Protein AF-A0A5K1GPS5-F1 (afdb_monomer_lite)

Sequence (50 aa):
VLCRALGGKTGRAAGGWDIGVTSVKILPSASLPAHGIPSSISVIECHRDE

Radius of gyration: 13.65 Å; chains: 1; bounding box: 25×28×26 Å

Structure (mmCIF, N/CA/C/O backbone):
data_AF-A0A5K1GPS5-F1
#
_entry.id   AF-A0A5K1GPS5-F1
#
loop_
_atom_site.group_PDB
_atom_site.id
_atom_site.type_symbol
_atom_site.label_atom_id
_atom_site.label_alt_id
_atom_site.label_comp_id
_atom_site.label_asym_id
_atom_site.label_entity_id
_atom_site.label_seq_id
_atom_site.pdbx_PDB_ins_code
_atom_site.Cartn_x
_atom_site.Cartn_y
_atom_site.Cartn_z
_atom_site.occupancy
_atom_site.B_iso_or_equiv
_atom_site.auth_seq_id
_atom_site.auth_comp_id
_atom_site.auth_asym_id
_atom_site.auth_atom_id
_atom_site.pdbx_PDB_model_num
ATOM 1 N N . VAL A 1 1 ? -8.020 -9.696 1.904 1.00 92.06 1 VAL A N 1
ATOM 2 C CA . VAL A 1 1 ? -8.435 -11.111 1.662 1.00 92.06 1 VAL A CA 1
ATOM 3 C C . VAL A 1 1 ? -7.248 -12.066 1.681 1.00 92.06 1 VAL A C 1
ATOM 5 O O . VAL A 1 1 ? -7.263 -12.977 2.498 1.0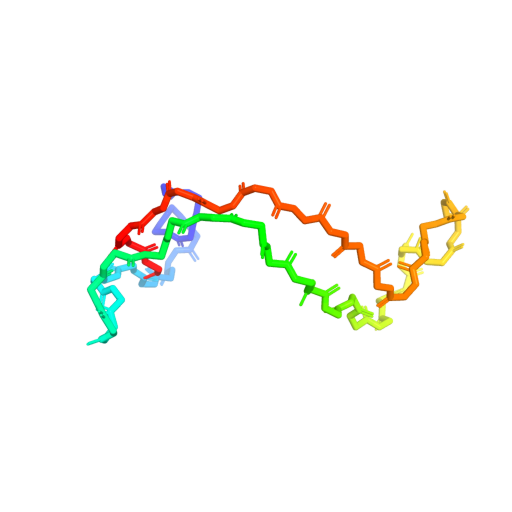0 92.06 1 VAL A O 1
ATOM 8 N N . LEU A 1 2 ? -6.216 -11.841 0.857 1.00 96.31 2 LEU A N 1
ATOM 9 C CA . LEU A 1 2 ? -5.020 -12.694 0.803 1.00 96.31 2 LEU A CA 1
ATOM 10 C C . LEU A 1 2 ? -4.344 -12.882 2.172 1.00 96.31 2 LEU A C 1
ATOM 12 O O . LEU A 1 2 ? -4.102 -14.014 2.569 1.00 96.31 2 LEU A O 1
ATOM 16 N N . CYS A 1 3 ? -4.130 -11.791 2.919 1.00 95.88 3 CYS A N 1
ATOM 17 C CA . CYS A 1 3 ? -3.534 -11.841 4.260 1.00 95.88 3 CYS A CA 1
ATOM 18 C C . CYS A 1 3 ? -4.255 -12.849 5.174 1.00 95.88 3 CYS A C 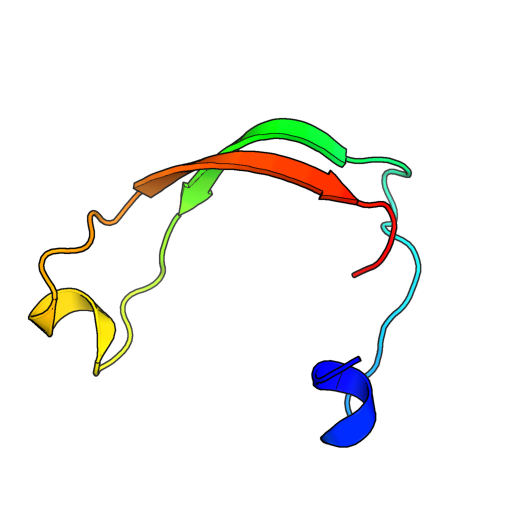1
ATOM 20 O O . CYS A 1 3 ? -3.630 -13.763 5.704 1.00 95.88 3 CYS A O 1
ATOM 22 N N . ARG A 1 4 ? -5.591 -12.759 5.272 1.00 95.94 4 ARG A N 1
ATOM 23 C CA . ARG A 1 4 ? -6.406 -13.689 6.072 1.00 95.94 4 ARG A CA 1
ATOM 24 C C . ARG A 1 4 ? -6.349 -15.130 5.567 1.00 95.94 4 ARG A C 1
ATOM 26 O O . ARG A 1 4 ? -6.304 -16.047 6.378 1.00 95.94 4 ARG A O 1
ATOM 33 N N . ALA A 1 5 ? -6.344 -15.338 4.250 1.00 97.88 5 ALA A N 1
ATOM 34 C CA . ALA A 1 5 ? -6.271 -16.679 3.666 1.00 97.88 5 ALA A CA 1
ATOM 35 C C . ALA A 1 5 ? -4.950 -17.395 4.001 1.00 97.88 5 ALA A C 1
ATOM 37 O O . ALA A 1 5 ? -4.930 -18.613 4.129 1.00 97.88 5 ALA A O 1
ATOM 38 N N . LEU A 1 6 ? -3.868 -16.635 4.192 1.00 98.12 6 LEU A N 1
ATOM 39 C CA . LEU A 1 6 ? -2.550 -17.142 4.582 1.00 98.12 6 LEU A CA 1
ATOM 40 C C . LEU A 1 6 ? -2.335 -17.173 6.111 1.00 98.12 6 LEU A C 1
ATOM 42 O O . LEU A 1 6 ? -1.206 -17.333 6.565 1.00 98.12 6 LEU A O 1
ATOM 46 N N . GLY A 1 7 ? -3.395 -17.009 6.915 1.00 98.06 7 GLY A N 1
ATOM 47 C CA . GLY A 1 7 ? -3.328 -17.039 8.385 1.00 98.06 7 GLY A CA 1
ATOM 48 C C . GLY A 1 7 ? -2.935 -15.713 9.051 1.00 98.06 7 GLY A C 1
ATOM 49 O O . GLY A 1 7 ? -2.741 -15.666 10.265 1.00 98.06 7 GLY A O 1
ATOM 50 N N . GLY A 1 8 ? -2.827 -14.631 8.279 1.00 97.56 8 GLY A N 1
ATOM 51 C CA . GLY A 1 8 ? -2.591 -13.282 8.785 1.00 97.56 8 GLY A CA 1
ATOM 52 C C . GLY A 1 8 ? -3.852 -12.594 9.319 1.00 97.56 8 GLY A C 1
ATOM 53 O O . GLY A 1 8 ? -4.956 -13.147 9.324 1.00 97.56 8 GLY A O 1
ATOM 54 N N . LYS A 1 9 ? -3.690 -11.348 9.773 1.00 96.19 9 LYS A N 1
ATOM 55 C CA . LYS A 1 9 ? -4.769 -10.507 10.312 1.00 96.19 9 LYS A CA 1
ATOM 56 C C . LYS A 1 9 ? -5.005 -9.309 9.396 1.00 96.19 9 LYS A C 1
ATOM 58 O O . LYS A 1 9 ? -4.079 -8.826 8.760 1.00 96.19 9 LYS A O 1
ATOM 63 N N . THR A 1 10 ? -6.248 -8.850 9.355 1.00 96.12 10 THR A N 1
ATOM 64 C CA . THR A 1 10 ? -6.643 -7.589 8.718 1.00 96.12 10 THR A CA 1
ATOM 65 C C . THR A 1 10 ? -7.604 -6.894 9.675 1.00 96.12 10 THR A C 1
ATOM 67 O O . THR A 1 10 ? -8.511 -7.550 10.199 1.00 96.12 10 THR A O 1
ATOM 70 N N . GLY A 1 11 ? -7.403 -5.609 9.923 1.00 95.62 11 GLY A N 1
ATOM 71 C CA . GLY A 1 11 ? -8.197 -4.757 10.797 1.00 95.62 11 GLY A CA 1
ATOM 72 C C . GLY A 1 11 ? -8.600 -3.465 10.098 1.00 95.62 11 GLY A C 1
ATOM 73 O O . GLY A 1 11 ? -8.581 -3.380 8.876 1.00 95.62 11 GLY A O 1
ATOM 74 N N . ARG A 1 12 ? -9.022 -2.474 10.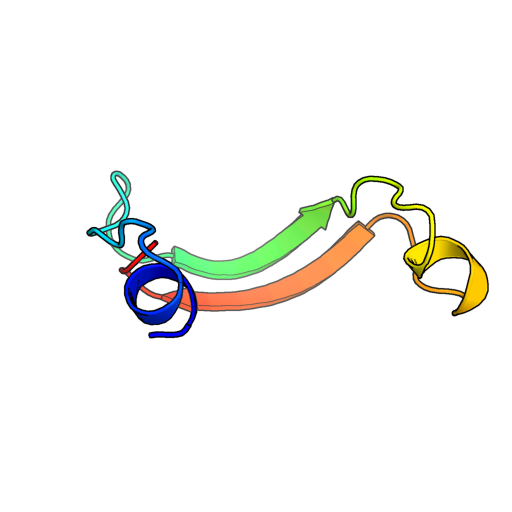886 1.00 96.50 12 ARG A N 1
ATOM 75 C CA . ARG A 1 12 ? -9.199 -1.102 10.399 1.00 96.50 12 ARG A CA 1
ATOM 76 C C . ARG A 1 12 ? -7.933 -0.311 10.684 1.00 96.50 12 ARG A C 1
ATOM 78 O O . ARG A 1 12 ? -7.407 -0.442 11.788 1.00 96.50 12 ARG A O 1
ATOM 85 N N . ALA A 1 13 ? -7.550 0.549 9.749 1.00 94.44 13 ALA A N 1
ATOM 86 C CA . ALA A 1 13 ? -6.449 1.474 9.930 1.00 94.44 13 ALA A CA 1
ATOM 87 C C . ALA A 1 13 ? -6.697 2.391 11.131 1.00 94.44 13 ALA A C 1
ATOM 89 O O . ALA A 1 13 ? -7.804 2.915 11.321 1.00 94.44 13 ALA A O 1
ATOM 90 N N . ALA A 1 14 ? -5.663 2.580 11.954 1.00 93.94 14 ALA A N 1
ATOM 91 C CA . ALA A 1 14 ? -5.754 3.386 13.173 1.00 93.94 14 ALA A CA 1
ATOM 92 C C . ALA A 1 14 ? -6.120 4.855 12.878 1.00 93.94 14 ALA A C 1
ATOM 94 O O . ALA A 1 14 ? -6.835 5.480 13.661 1.00 93.94 14 ALA A O 1
ATOM 95 N N . GLY A 1 15 ? -5.674 5.381 11.730 1.00 93.50 15 GLY A N 1
ATOM 96 C CA . GLY A 1 15 ? -5.962 6.739 11.258 1.00 93.50 15 GLY A CA 1
ATOM 97 C C . GLY A 1 15 ? -7.345 6.922 10.622 1.00 93.50 15 GLY A C 1
ATOM 98 O O . GLY A 1 15 ? -7.756 8.050 10.360 1.00 93.50 15 GLY A O 1
ATOM 99 N N . GLY A 1 16 ? -8.103 5.844 10.408 1.00 95.38 16 GLY A N 1
ATOM 100 C CA . GLY A 1 16 ? -9.369 5.901 9.688 1.00 95.38 16 GLY A CA 1
ATOM 101 C C . GLY A 1 16 ? -9.188 5.664 8.193 1.00 95.38 16 GLY A C 1
ATOM 102 O O . GLY A 1 16 ? -8.772 4.582 7.808 1.00 95.38 16 GLY A O 1
ATOM 103 N N . TRP A 1 17 ? -9.644 6.600 7.363 1.00 96.75 17 TRP A N 1
ATOM 104 C CA . TRP A 1 17 ? -9.566 6.474 5.906 1.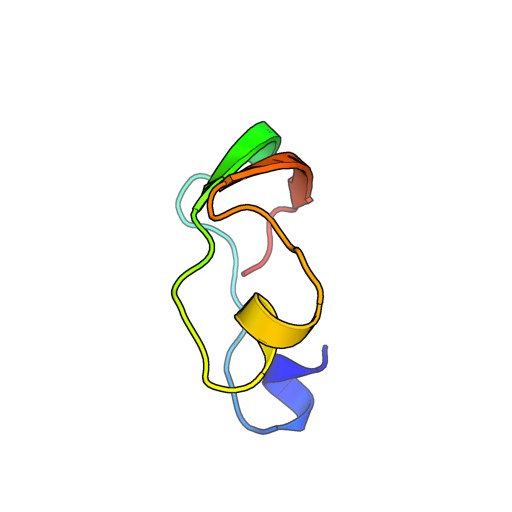00 96.75 17 TRP A CA 1
ATOM 105 C C . TRP A 1 17 ? -8.279 7.105 5.386 1.00 96.75 17 TRP A C 1
ATOM 107 O O . TRP A 1 17 ? -8.067 8.296 5.607 1.00 96.75 17 TRP A O 1
ATOM 117 N N . ASP A 1 18 ? -7.514 6.335 4.621 1.00 95.25 18 ASP A N 1
ATOM 118 C CA . ASP A 1 18 ? -6.387 6.825 3.835 1.00 95.25 18 ASP A CA 1
ATOM 119 C C . ASP A 1 18 ? -6.865 7.019 2.391 1.00 95.25 18 ASP A C 1
ATOM 121 O O . ASP A 1 18 ? -7.187 6.058 1.685 1.00 95.25 18 ASP A O 1
ATOM 125 N N . ILE A 1 19 ? -7.018 8.287 1.984 1.00 96.88 19 ILE A N 1
ATOM 126 C CA . ILE A 1 19 ? -7.531 8.687 0.666 1.00 96.88 19 ILE A CA 1
ATOM 127 C C . ILE A 1 19 ? -6.655 9.804 0.102 1.00 96.88 19 ILE A C 1
ATOM 129 O O . ILE A 1 19 ? -6.616 10.903 0.657 1.00 96.88 19 ILE A O 1
ATOM 133 N N . GLY A 1 20 ? -6.006 9.561 -1.035 1.00 97.31 20 GLY A N 1
ATOM 134 C CA . GLY A 1 20 ? -5.226 10.585 -1.729 1.00 97.31 20 GLY A CA 1
ATOM 135 C C . GLY A 1 20 ? -3.994 10.044 -2.437 1.00 97.31 20 GLY A C 1
ATOM 136 O O . GLY A 1 20 ? -3.855 8.843 -2.641 1.00 97.31 20 GLY A O 1
ATOM 137 N N . VAL A 1 21 ? -3.109 10.956 -2.845 1.00 98.00 21 VAL A N 1
ATOM 138 C CA . VAL A 1 21 ? -1.813 10.595 -3.432 1.00 98.00 21 VAL A CA 1
ATOM 139 C C . VAL A 1 21 ? -0.791 10.426 -2.311 1.00 98.00 21 VAL A C 1
ATOM 141 O O . VAL A 1 21 ? -0.447 11.401 -1.643 1.00 98.00 21 VAL A O 1
ATOM 144 N N . THR A 1 22 ? -0.268 9.212 -2.162 1.00 96.62 22 THR A N 1
ATOM 145 C CA . THR A 1 22 ? 0.733 8.855 -1.152 1.00 96.62 22 THR A CA 1
ATOM 146 C C . THR A 1 22 ? 2.032 8.433 -1.830 1.00 96.62 22 THR A C 1
ATOM 148 O O . THR A 1 22 ? 2.032 7.663 -2.790 1.00 96.62 22 THR A O 1
ATOM 151 N N . SER A 1 23 ? 3.163 8.940 -1.332 1.00 96.56 23 SER A N 1
ATOM 152 C CA . SER A 1 23 ? 4.485 8.457 -1.743 1.00 96.56 23 SER A CA 1
ATOM 153 C C . SER A 1 23 ? 4.887 7.270 -0.873 1.00 96.56 23 SER A C 1
ATOM 155 O O . SER A 1 23 ? 5.097 7.428 0.332 1.00 96.56 23 SER A O 1
ATOM 157 N N . VAL A 1 24 ? 5.006 6.089 -1.479 1.00 93.81 24 VAL A N 1
ATOM 158 C CA . VAL A 1 24 ? 5.376 4.850 -0.786 1.00 93.81 24 VAL A CA 1
ATOM 159 C C . VAL A 1 24 ? 6.810 4.459 -1.116 1.00 93.81 24 VAL A C 1
ATOM 161 O O . VAL A 1 24 ? 7.241 4.500 -2.271 1.00 93.81 24 VAL A O 1
ATOM 164 N N . LYS A 1 25 ? 7.558 4.066 -0.081 1.00 92.81 25 LYS A N 1
ATOM 165 C CA . LYS A 1 25 ? 8.930 3.564 -0.209 1.00 92.81 25 LYS A CA 1
ATOM 166 C C . LYS A 1 25 ? 8.906 2.054 -0.384 1.00 92.81 25 LYS A C 1
ATOM 168 O O . LYS A 1 25 ? 8.331 1.340 0.434 1.00 92.81 25 LYS A O 1
ATOM 173 N N . ILE A 1 26 ? 9.580 1.569 -1.416 1.00 87.75 26 ILE A N 1
ATOM 174 C CA . ILE A 1 26 ? 9.708 0.144 -1.698 1.00 87.75 26 ILE A CA 1
ATOM 175 C C . ILE A 1 26 ? 10.999 -0.349 -1.053 1.00 87.75 26 ILE A C 1
ATOM 177 O O . ILE A 1 26 ? 12.098 0.059 -1.433 1.00 87.75 26 ILE A O 1
ATOM 181 N N . LEU A 1 27 ? 10.865 -1.224 -0.055 1.00 84.94 27 LEU A N 1
ATOM 182 C CA . LEU A 1 27 ? 12.022 -1.871 0.552 1.00 84.94 27 LEU A CA 1
ATOM 183 C C . LEU A 1 27 ? 12.640 -2.875 -0.434 1.00 84.94 27 LEU A C 1
ATOM 185 O O . LEU A 1 27 ? 11.900 -3.606 -1.100 1.00 84.94 27 LEU A O 1
ATOM 189 N N . PRO A 1 28 ? 13.980 -2.948 -0.526 1.00 77.88 28 PRO A N 1
ATOM 190 C CA . PRO A 1 28 ? 14.639 -3.916 -1.389 1.00 77.88 28 PRO A CA 1
ATOM 191 C C . PRO A 1 28 ? 14.249 -5.344 -0.995 1.00 77.88 28 PRO A C 1
ATOM 193 O O . PRO A 1 28 ? 14.460 -5.767 0.140 1.00 77.88 28 PRO A O 1
ATOM 196 N N . SER A 1 29 ? 13.712 -6.101 -1.946 1.00 77.81 29 SER A N 1
ATOM 197 C CA . SER A 1 29 ? 13.587 -7.555 -1.853 1.00 77.81 29 SER A CA 1
ATOM 198 C C . SER A 1 29 ? 14.406 -8.190 -2.972 1.00 77.81 29 SER A C 1
ATOM 200 O O . SER A 1 29 ? 14.721 -7.530 -3.960 1.00 77.81 29 SER A O 1
ATOM 202 N N . ALA A 1 30 ? 14.751 -9.472 -2.846 1.00 62.38 30 ALA A N 1
ATOM 203 C CA . ALA A 1 30 ? 15.587 -10.155 -3.835 1.00 62.38 30 ALA A CA 1
ATOM 204 C C . ALA A 1 30 ? 15.008 -10.139 -5.270 1.00 62.38 30 ALA A C 1
ATOM 206 O O . ALA A 1 30 ? 15.757 -10.319 -6.224 1.00 62.38 30 ALA A O 1
ATOM 207 N N . SER A 1 31 ? 13.699 -9.907 -5.442 1.00 66.19 31 SER A N 1
ATOM 208 C CA . SER A 1 31 ? 13.017 -9.958 -6.741 1.00 66.19 31 SER A CA 1
ATOM 209 C C . SER A 1 31 ? 12.674 -8.595 -7.352 1.00 66.19 31 SER A C 1
ATOM 211 O O . SER A 1 31 ? 12.490 -8.510 -8.564 1.0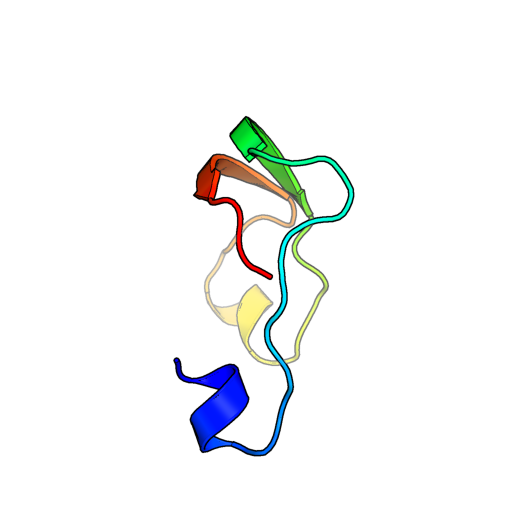0 66.19 31 SER A O 1
ATOM 213 N N . LEU A 1 32 ? 12.576 -7.519 -6.569 1.00 64.25 32 LEU A N 1
ATOM 214 C CA . LEU A 1 32 ? 12.065 -6.229 -7.061 1.00 64.25 32 LEU A CA 1
ATOM 215 C C . LEU A 1 32 ? 13.066 -5.419 -7.916 1.00 64.25 32 LEU A C 1
ATOM 217 O O . LEU A 1 32 ? 12.655 -4.921 -8.966 1.00 64.25 32 LEU A O 1
ATOM 221 N N . PRO A 1 33 ? 14.369 -5.322 -7.568 1.00 59.62 33 PRO A N 1
ATOM 222 C CA . PRO A 1 33 ? 15.349 -4.565 -8.354 1.00 59.62 33 PRO A CA 1
ATOM 223 C C . PRO A 1 33 ? 15.523 -5.085 -9.785 1.00 59.62 33 PRO A C 1
ATOM 225 O O . PRO A 1 33 ? 15.821 -4.310 -10.689 1.00 59.62 33 PRO A O 1
ATOM 228 N N . ALA A 1 34 ? 15.288 -6.383 -10.008 1.00 64.69 34 ALA A N 1
ATOM 229 C CA . ALA A 1 34 ? 15.405 -7.014 -11.323 1.00 64.69 34 ALA A CA 1
ATOM 230 C C . ALA A 1 34 ? 14.415 -6.455 -12.363 1.00 64.69 34 ALA A C 1
ATOM 232 O O . ALA A 1 34 ? 14.617 -6.640 -13.559 1.00 64.69 34 ALA A O 1
ATOM 233 N N . HIS A 1 35 ? 13.366 -5.757 -11.920 1.00 73.44 35 HIS A N 1
ATOM 234 C CA . HIS A 1 35 ? 12.282 -5.278 -12.776 1.00 73.44 35 HIS A CA 1
ATOM 235 C C . HIS A 1 35 ? 12.337 -3.765 -13.048 1.00 73.44 35 HIS A C 1
ATOM 237 O O . HIS A 1 35 ? 11.394 -3.217 -13.610 1.00 73.44 35 HIS A O 1
ATOM 243 N N . GLY A 1 36 ? 13.412 -3.070 -12.646 1.00 81.62 36 GLY A N 1
ATOM 244 C CA . GLY A 1 36 ? 13.558 -1.625 -12.879 1.00 81.62 36 GLY A CA 1
ATOM 245 C C . GLY A 1 36 ? 12.567 -0.756 -12.095 1.00 81.62 36 GLY A C 1
ATOM 246 O O . GLY A 1 36 ? 12.314 0.387 -12.470 1.00 81.62 36 GLY A O 1
ATOM 247 N N . ILE A 1 37 ? 11.990 -1.290 -11.016 1.00 82.31 37 ILE A N 1
ATOM 248 C CA . ILE A 1 37 ? 11.031 -0.569 -10.175 1.00 82.31 37 ILE A CA 1
ATOM 249 C C . ILE A 1 37 ? 11.798 0.442 -9.302 1.00 82.31 37 ILE A C 1
ATOM 251 O O . ILE A 1 37 ? 12.759 0.052 -8.631 1.00 82.31 37 ILE A O 1
ATOM 255 N N . PRO A 1 38 ? 11.404 1.731 -9.280 1.00 88.44 38 PRO A N 1
ATOM 256 C CA . PRO A 1 38 ? 12.071 2.737 -8.460 1.00 88.44 38 PRO A CA 1
ATOM 257 C C . PRO A 1 38 ? 11.850 2.476 -6.964 1.00 88.44 38 PRO A C 1
ATOM 259 O O . PRO A 1 38 ? 10.848 1.900 -6.551 1.00 88.44 38 PRO A O 1
ATOM 262 N N . SER A 1 39 ? 12.767 2.956 -6.123 1.00 87.88 39 SER A N 1
ATOM 263 C CA . SER A 1 39 ? 12.699 2.796 -4.659 1.00 87.88 39 SER A CA 1
ATOM 264 C C . SER A 1 39 ? 11.559 3.577 -3.993 1.00 87.88 39 SER A C 1
ATOM 266 O O . SER A 1 39 ? 11.282 3.377 -2.810 1.00 87.88 39 SER A O 1
ATOM 268 N N . SER A 1 40 ? 10.897 4.463 -4.736 1.00 92.00 40 SER A N 1
ATOM 269 C CA . SER A 1 40 ? 9.723 5.210 -4.299 1.00 92.00 40 SER A CA 1
ATOM 270 C C . SER A 1 40 ? 8.770 5.392 -5.472 1.00 92.00 40 SER A C 1
ATOM 272 O O . SER A 1 40 ? 9.211 5.700 -6.581 1.00 92.00 40 SER A O 1
ATOM 274 N N . ILE A 1 41 ? 7.472 5.242 -5.222 1.00 92.81 41 ILE A N 1
ATOM 275 C CA . ILE A 1 41 ? 6.411 5.501 -6.202 1.00 92.81 41 ILE A CA 1
ATOM 276 C C . ILE A 1 41 ? 5.298 6.328 -5.563 1.00 92.81 41 ILE A C 1
ATOM 278 O O . ILE A 1 41 ? 5.063 6.232 -4.360 1.00 92.81 41 ILE A O 1
ATOM 282 N N . SER A 1 42 ? 4.602 7.118 -6.376 1.00 96.62 42 SER A N 1
ATOM 283 C CA . SER A 1 42 ? 3.360 7.776 -5.967 1.00 96.62 42 SER A CA 1
ATOM 284 C C . SER A 1 42 ? 2.180 6.884 -6.332 1.00 96.62 42 SER A C 1
ATOM 286 O O . SER A 1 42 ? 2.038 6.495 -7.493 1.00 96.62 42 SER A O 1
ATOM 288 N N . VAL A 1 43 ? 1.336 6.570 -5.356 1.00 96.06 43 VAL A N 1
ATOM 289 C CA . VAL A 1 43 ? 0.130 5.751 -5.521 1.00 96.06 43 VAL A CA 1
ATOM 290 C C . VAL A 1 43 ? -1.099 6.536 -5.086 1.00 96.06 43 VAL A C 1
ATOM 292 O O . VAL A 1 43 ? -1.000 7.460 -4.283 1.00 96.06 43 VAL A O 1
ATOM 295 N N . ILE A 1 44 ? -2.260 6.176 -5.631 1.00 97.88 44 ILE A N 1
ATOM 296 C CA . ILE A 1 44 ? -3.541 6.656 -5.115 1.00 97.88 44 ILE A CA 1
ATOM 297 C C . ILE A 1 44 ? -4.017 5.627 -4.095 1.00 97.88 44 ILE A C 1
ATOM 299 O O . ILE A 1 44 ? -4.340 4.498 -4.463 1.00 97.88 44 ILE A O 1
ATOM 303 N N . GLU A 1 45 ? -4.049 6.016 -2.829 1.00 96.94 45 GLU A N 1
ATOM 304 C CA . GLU A 1 45 ? -4.609 5.212 -1.750 1.00 96.94 45 GLU A CA 1
ATOM 305 C C . GLU A 1 45 ? -6.091 5.537 -1.575 1.00 96.94 45 GLU A C 1
ATOM 307 O O . GLU A 1 45 ? -6.532 6.677 -1.744 1.00 96.94 45 GLU A O 1
ATOM 312 N N . CYS A 1 46 ? -6.870 4.493 -1.303 1.00 97.31 46 CYS A N 1
ATOM 313 C CA . CYS A 1 46 ? -8.276 4.583 -0.939 1.00 97.31 46 CYS A CA 1
ATOM 314 C C . CYS A 1 46 ? -8.643 3.310 -0.177 1.00 97.31 46 CYS A C 1
ATOM 316 O O . CYS A 1 46 ? -9.152 2.343 -0.751 1.00 97.31 46 CYS A O 1
ATOM 318 N N . HIS A 1 47 ? -8.317 3.277 1.109 1.00 96.38 47 HIS A N 1
ATOM 319 C CA . HIS A 1 47 ? -8.657 2.153 1.970 1.00 96.38 47 HIS A CA 1
ATOM 320 C C . HIS A 1 47 ? -8.921 2.614 3.402 1.00 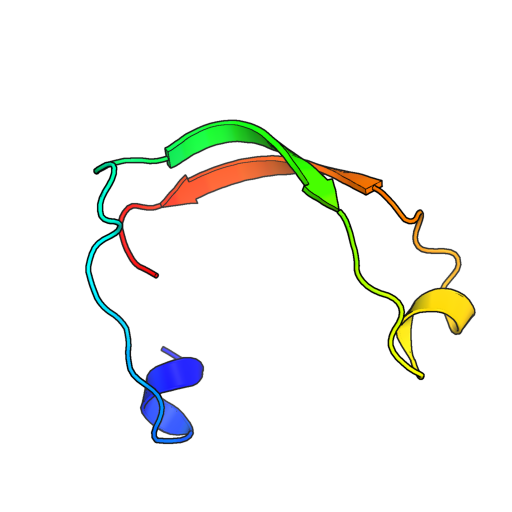96.38 47 HIS A C 1
ATOM 322 O O . HIS A 1 47 ? -8.669 3.753 3.795 1.00 96.38 47 HIS A O 1
ATOM 328 N N . ARG A 1 48 ? -9.511 1.704 4.170 1.00 96.75 48 ARG A N 1
ATOM 329 C CA . ARG A 1 48 ? -9.717 1.855 5.615 1.00 96.75 48 ARG A CA 1
ATOM 330 C C . ARG A 1 48 ? -9.329 0.591 6.371 1.00 96.75 48 ARG A C 1
ATOM 332 O O . ARG A 1 48 ? -9.379 0.563 7.599 1.00 96.75 48 ARG A O 1
ATOM 339 N N . ASP A 1 49 ? -9.063 -0.486 5.650 1.00 95.94 49 ASP A N 1
ATOM 340 C CA . ASP A 1 49 ? -8.589 -1.752 6.163 1.00 95.94 49 ASP A CA 1
ATOM 341 C C . ASP A 1 49 ? -7.090 -1.908 5.905 1.00 95.94 49 ASP A C 1
ATOM 343 O O . ASP A 1 49 ? -6.568 -1.396 4.917 1.00 95.94 49 ASP A O 1
ATOM 347 N N . GLU A 1 50 ? -6.420 -2.604 6.819 1.00 93.56 50 GLU A N 1
ATOM 348 C CA . GLU A 1 50 ? -5.000 -2.979 6.746 1.00 93.56 50 GLU A CA 1
ATOM 349 C C . GLU A 1 50 ? -4.788 -4.378 7.332 1.00 93.56 50 GLU A C 1
ATOM 351 O O . GLU A 1 50 ? -5.352 -4.665 8.414 1.00 93.56 50 GLU A O 1
#

Organism: NCBI:txid210225

Foldseek 3Di:
DVQVVVVHDKDFDPVFWDFAWDKDADDDDPPPVVVVDDRIDIDGGTDGMD

pLDDT: mean 90.18, std 10.6, range [59.62, 98.12]

Secondary structure (DSSP, 8-state):
-HHHHTT----B-TTS-EEEEEEEE----TTSGGGT--SEEEEEEEESB-

InterPro domains:
  IPR029062 Class I glutamine amidotransferase-like [G3DSA:3.40.50.880] (1-50)